Protein AF-A0A2V7PD51-F1 (afdb_monomer_lite)

Secondary structure (DSSP, 8-state):
-EEEEE----EETTSBPSSPEEEEEB-TTS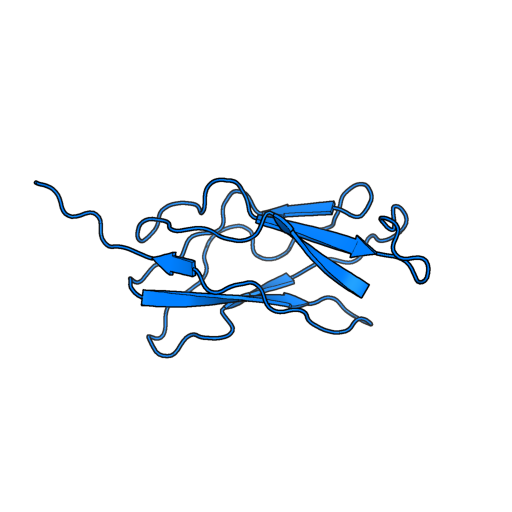SB-TT--SPEEEEESS-TT---EES--EE--BTTEEEE-S-EESS-EEE-EEEE-TTS--EEPPPEEEE-----

Radius of gyration: 13.85 Å; chains: 1; bounding box: 47×22×33 Å

pLDDT: mean 90.62, std 7.59, range [47.5, 95.81]

Foldseek 3Di:
DKDWPDFFAEEAAQAWGPPWTKIFDADPVRHGDQVQFWKKFKDWDPCPPPKGWDADRIDGAHSRMDTGGGTHIRDWDKIWMWIDTPPDDIDIGPIYTYHHPDDD

Structure (mmCIF, N/CA/C/O backbone):
data_AF-A0A2V7PD51-F1
#
_entry.id   AF-A0A2V7PD51-F1
#
loop_
_atom_site.group_PDB
_atom_site.id
_atom_site.type_symbol
_atom_site.label_atom_id
_atom_site.label_alt_id
_atom_site.label_comp_id
_atom_site.label_asym_id
_atom_site.label_entity_id
_atom_site.label_seq_id
_atom_site.pdbx_PDB_ins_code
_atom_site.Cartn_x
_atom_site.Cartn_y
_atom_site.Cartn_z
_atom_site.occupancy
_atom_site.B_iso_or_equiv
_atom_site.auth_seq_id
_atom_site.auth_comp_id
_atom_site.auth_asym_id
_atom_site.auth_atom_id
_atom_site.pdbx_PDB_model_num
ATOM 1 N N . MET A 1 1 ? 13.773 1.746 -4.789 1.00 87.75 1 MET A N 1
ATOM 2 C CA . MET A 1 1 ? 13.073 2.041 -3.513 1.00 87.75 1 MET A CA 1
ATOM 3 C C . MET A 1 1 ? 11.579 2.179 -3.757 1.00 87.75 1 MET A C 1
ATOM 5 O O . MET A 1 1 ? 11.202 2.527 -4.866 1.00 87.75 1 MET A O 1
ATOM 9 N N . LEU A 1 2 ? 10.731 1.938 -2.757 1.00 91.94 2 LEU A N 1
ATOM 10 C CA . LEU A 1 2 ? 9.299 2.241 -2.862 1.00 91.94 2 LEU A CA 1
ATOM 11 C C . LEU A 1 2 ? 9.008 3.666 -2.374 1.00 91.94 2 LEU A C 1
ATOM 13 O O . LEU A 1 2 ? 9.759 4.216 -1.576 1.00 91.94 2 LEU A O 1
ATOM 17 N N . SER A 1 3 ? 7.921 4.271 -2.848 1.00 92.50 3 SER A N 1
ATOM 18 C CA . SER A 1 3 ? 7.417 5.557 -2.351 1.00 92.50 3 SER A CA 1
ATOM 19 C C . SER A 1 3 ? 5.917 5.678 -2.604 1.00 92.50 3 SER A C 1
ATOM 21 O O . SER A 1 3 ? 5.435 5.218 -3.634 1.00 92.50 3 SER A O 1
ATOM 23 N N . PH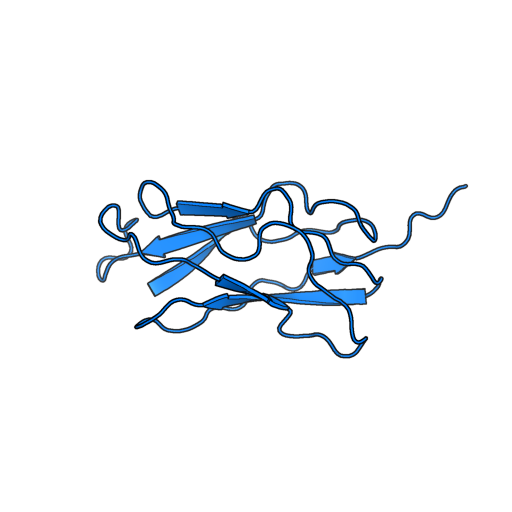E A 1 4 ? 5.169 6.301 -1.694 1.00 94.19 4 PHE A N 1
ATOM 24 C CA . PHE A 1 4 ? 3.766 6.636 -1.948 1.00 94.19 4 PHE A CA 1
ATOM 25 C C . PHE A 1 4 ? 3.699 7.864 -2.861 1.00 94.19 4 PHE A C 1
ATOM 27 O O . PHE A 1 4 ? 4.165 8.939 -2.485 1.00 94.19 4 PHE A O 1
ATOM 34 N N . PHE A 1 5 ? 3.148 7.687 -4.060 1.00 93.44 5 PHE A N 1
ATOM 35 C CA . PHE A 1 5 ? 2.919 8.753 -5.034 1.00 93.44 5 PHE A CA 1
ATOM 36 C C . PHE A 1 5 ? 1.587 9.462 -4.769 1.00 93.44 5 PHE A C 1
ATOM 38 O O . PHE A 1 5 ? 1.552 10.687 -4.689 1.00 93.44 5 PHE A O 1
ATOM 45 N N . VAL A 1 6 ? 0.524 8.690 -4.513 1.00 95.38 6 VAL A N 1
ATOM 46 C CA . VAL A 1 6 ? -0.748 9.193 -3.975 1.00 95.38 6 VAL A CA 1
ATOM 47 C C . VAL A 1 6 ? -0.936 8.617 -2.578 1.00 95.38 6 VAL A C 1
ATOM 49 O O . VAL A 1 6 ? -0.997 7.400 -2.400 1.00 95.38 6 VAL A O 1
ATOM 52 N N . GLN A 1 7 ? -0.984 9.501 -1.581 1.00 95.00 7 GLN A N 1
ATOM 53 C CA . GLN A 1 7 ? -1.170 9.135 -0.176 1.00 95.00 7 GLN A CA 1
ATOM 54 C C . GLN A 1 7 ? -2.623 8.703 0.093 1.00 95.00 7 GLN A C 1
ATOM 56 O O . GLN A 1 7 ? -3.544 9.232 -0.538 1.00 95.00 7 GLN A O 1
ATOM 61 N N . PRO A 1 8 ? -2.860 7.785 1.050 1.00 93.25 8 PRO A N 1
ATOM 62 C CA . PRO A 1 8 ? -4.203 7.541 1.554 1.00 93.25 8 PRO A CA 1
ATOM 63 C C . PRO A 1 8 ? -4.772 8.805 2.205 1.00 93.25 8 PRO A C 1
ATOM 65 O O . PRO A 1 8 ? -4.051 9.620 2.779 1.00 93.25 8 PRO A O 1
ATOM 68 N N . ASN A 1 9 ? -6.087 8.945 2.116 1.00 93.12 9 ASN A N 1
ATOM 69 C CA . ASN A 1 9 ? -6.852 10.070 2.644 1.00 93.12 9 ASN A CA 1
ATOM 70 C C . ASN A 1 9 ? -7.980 9.560 3.546 1.00 93.12 9 ASN A C 1
ATOM 72 O O . ASN A 1 9 ? -8.141 8.353 3.747 1.00 93.12 9 ASN A O 1
ATOM 76 N N . THR A 1 10 ? -8.741 10.495 4.110 1.00 92.81 10 THR A N 1
ATOM 77 C CA . THR A 1 10 ? -9.874 10.156 4.962 1.00 92.81 10 THR A CA 1
ATOM 78 C C . THR A 1 10 ? -10.960 9.434 4.175 1.00 92.81 10 THR A C 1
ATOM 80 O O . THR A 1 10 ? -11.477 9.971 3.200 1.00 92.81 10 THR A O 1
ATOM 83 N N . ALA A 1 11 ? -11.342 8.247 4.639 1.00 93.38 11 ALA A N 1
ATOM 84 C CA . ALA A 1 11 ? -12.395 7.445 4.027 1.00 93.38 11 ALA A CA 1
ATOM 85 C C . ALA A 1 11 ? -13.403 6.960 5.070 1.00 93.38 11 ALA A C 1
ATOM 87 O O . ALA A 1 11 ? -13.137 6.953 6.272 1.00 93.38 11 ALA A O 1
ATOM 88 N N . ASN A 1 12 ? -14.568 6.523 4.608 1.00 93.62 12 ASN A N 1
ATOM 89 C CA . ASN A 1 12 ? -15.582 5.976 5.499 1.00 93.62 12 ASN A CA 1
ATOM 90 C C . ASN A 1 12 ? -15.345 4.484 5.754 1.00 93.62 12 ASN A C 1
ATOM 92 O O . ASN A 1 12 ? -14.788 3.777 4.913 1.00 93.62 12 ASN A O 1
ATOM 96 N N . VAL A 1 13 ? -15.795 3.990 6.909 1.00 93.94 13 VAL A N 1
ATOM 97 C CA . VAL A 1 13 ? -15.724 2.562 7.254 1.00 93.94 13 VAL A CA 1
ATOM 98 C C . VAL A 1 13 ? -16.320 1.706 6.133 1.00 93.94 13 VAL A C 1
ATOM 100 O O . VAL A 1 13 ? -17.456 1.915 5.711 1.00 93.94 13 VAL A O 1
ATOM 103 N N . GLY A 1 14 ? -15.541 0.736 5.655 1.00 91.25 14 GLY A N 1
ATOM 104 C CA . GLY A 1 14 ? -15.937 -0.190 4.592 1.00 91.25 14 GLY A CA 1
ATOM 105 C C . GLY A 1 14 ? -16.006 0.423 3.190 1.00 91.25 14 GLY A C 1
ATOM 106 O O . GLY A 1 14 ? -16.275 -0.307 2.241 1.00 91.25 14 GLY A O 1
ATOM 107 N N . GLN A 1 15 ? -15.738 1.723 3.036 1.00 92.88 15 GLN A N 1
ATOM 108 C CA . GLN A 1 15 ? -15.671 2.391 1.739 1.00 92.88 15 GLN A CA 1
ATOM 109 C C . GLN A 1 15 ? -14.241 2.404 1.201 1.00 92.88 15 GLN A C 1
ATOM 111 O O . GLN A 1 15 ? -13.268 2.414 1.960 1.00 92.88 15 GLN A O 1
ATOM 116 N N . ALA A 1 16 ? -14.124 2.399 -0.127 1.00 93.56 16 ALA A N 1
ATOM 117 C CA . ALA A 1 16 ? -12.832 2.498 -0.787 1.00 93.56 16 ALA A CA 1
ATOM 118 C C . ALA A 1 16 ? -12.182 3.860 -0.499 1.00 93.56 16 ALA A C 1
ATOM 120 O O . ALA A 1 16 ? -12.841 4.901 -0.557 1.00 93.56 16 ALA A O 1
ATOM 121 N N . ILE A 1 17 ? -10.882 3.851 -0.214 1.00 93.44 17 ILE A N 1
ATOM 122 C CA . ILE A 1 17 ? -10.082 5.067 -0.056 1.00 93.44 17 ILE A CA 1
ATOM 123 C C . ILE A 1 17 ? -10.001 5.762 -1.422 1.00 93.44 17 ILE A C 1
ATOM 125 O O . ILE A 1 17 ? -9.519 5.171 -2.389 1.00 93.44 17 ILE A O 1
ATOM 129 N N . SER A 1 18 ? -10.490 7.004 -1.500 1.00 91.12 18 SER A N 1
ATOM 130 C CA . SER A 1 18 ? -10.594 7.773 -2.745 1.00 91.12 18 SER A CA 1
ATOM 131 C C . SER A 1 18 ? -10.114 9.213 -2.545 1.00 91.12 18 SER A C 1
ATOM 133 O O . SER A 1 18 ? -10.646 9.890 -1.668 1.00 91.12 18 SER A O 1
ATOM 135 N N . PRO A 1 19 ? -9.141 9.717 -3.330 1.00 92.06 19 PRO A N 1
ATOM 136 C CA . PRO A 1 19 ? -8.499 9.092 -4.494 1.00 92.06 19 PRO A CA 1
ATOM 137 C C . PRO A 1 19 ? -7.727 7.793 -4.191 1.00 92.06 19 PRO A C 1
ATOM 139 O O . PRO A 1 19 ? -7.337 7.570 -3.040 1.00 92.06 19 PRO A O 1
ATOM 142 N N . PRO A 1 20 ? -7.528 6.931 -5.210 1.00 93.94 20 PRO A N 1
ATOM 143 C CA . PRO A 1 20 ? -6.856 5.648 -5.051 1.00 93.94 20 PRO A CA 1
ATOM 144 C C . PRO A 1 20 ? -5.399 5.846 -4.632 1.00 93.94 20 PRO A C 1
ATOM 146 O O . PRO A 1 20 ? -4.709 6.732 -5.130 1.00 93.94 20 PRO A O 1
ATOM 149 N N . VAL A 1 21 ? -4.916 4.988 -3.737 1.00 95.81 21 VAL A N 1
ATOM 150 C CA . VAL A 1 21 ? -3.530 5.041 -3.257 1.00 95.81 21 VAL A CA 1
ATOM 151 C C . VAL A 1 21 ? -2.600 4.523 -4.345 1.00 95.81 21 VAL A C 1
ATOM 153 O O . VAL A 1 21 ? -2.866 3.480 -4.939 1.00 95.81 21 VAL A O 1
ATOM 156 N N . GLU A 1 22 ? -1.482 5.204 -4.574 1.00 95.69 22 GLU A N 1
ATOM 157 C CA . GLU A 1 22 ? -0.505 4.807 -5.588 1.00 95.69 22 GLU A CA 1
ATOM 158 C C . GLU A 1 22 ? 0.874 4.655 -4.973 1.00 95.69 22 GLU A C 1
ATOM 160 O O . GLU A 1 22 ? 1.377 5.566 -4.313 1.00 95.69 22 GLU A O 1
ATOM 165 N N . VAL A 1 23 ? 1.498 3.504 -5.210 1.00 95.06 23 VAL A N 1
ATOM 166 C CA . VAL A 1 23 ? 2.868 3.223 -4.787 1.00 95.06 23 VAL A CA 1
ATOM 167 C C . VAL A 1 23 ? 3.754 3.154 -6.019 1.00 95.06 23 VAL A C 1
ATOM 169 O O . VAL A 1 23 ? 3.516 2.365 -6.929 1.00 95.06 23 VAL A O 1
ATOM 172 N N . LEU A 1 24 ? 4.788 3.984 -6.026 1.00 93.69 24 LEU A N 1
ATOM 173 C CA . LEU A 1 24 ? 5.789 4.062 -7.073 1.00 93.69 24 LEU A CA 1
ATOM 174 C C . LEU A 1 24 ? 7.041 3.282 -6.661 1.00 93.69 24 LEU A C 1
ATOM 176 O O . LEU A 1 24 ? 7.657 3.580 -5.631 1.00 93.69 24 LEU A O 1
ATOM 180 N N . ALA A 1 25 ? 7.436 2.325 -7.494 1.00 92.62 25 ALA A N 1
ATOM 181 C CA . ALA A 1 25 ? 8.757 1.721 -7.486 1.00 92.62 25 ALA A CA 1
ATOM 182 C C . ALA A 1 25 ? 9.728 2.632 -8.243 1.00 92.62 25 ALA A C 1
ATOM 184 O O . ALA A 1 25 ? 9.491 2.999 -9.393 1.00 92.62 25 ALA A O 1
ATOM 185 N N . ARG A 1 26 ? 10.810 3.023 -7.573 1.00 89.88 26 ARG A N 1
ATOM 186 C CA . ARG A 1 26 ? 11.869 3.871 -8.121 1.00 89.88 26 ARG A CA 1
ATOM 187 C C . ARG A 1 26 ? 13.178 3.109 -8.263 1.00 89.88 26 ARG A C 1
ATOM 189 O O . ARG A 1 26 ? 13.512 2.310 -7.382 1.00 89.88 26 ARG A O 1
ATOM 196 N N . ASP A 1 27 ? 13.941 3.428 -9.295 1.00 87.00 27 ASP A N 1
ATOM 197 C CA . ASP A 1 27 ? 15.312 2.962 -9.486 1.00 87.00 27 ASP A CA 1
ATOM 198 C C . ASP A 1 27 ? 16.300 3.670 -8.526 1.00 87.00 27 ASP A C 1
ATOM 200 O O . ASP A 1 27 ? 15.912 4.436 -7.634 1.00 87.00 27 ASP A O 1
ATOM 204 N N . SER A 1 28 ? 17.597 3.394 -8.675 1.00 83.50 28 SER A N 1
ATOM 205 C CA . SER A 1 28 ? 18.669 4.034 -7.896 1.00 83.50 28 SER A CA 1
ATOM 206 C C . SER A 1 28 ? 18.879 5.518 -8.226 1.00 83.50 28 SER A C 1
ATOM 208 O O . SER A 1 28 ? 19.512 6.225 -7.445 1.00 83.50 28 SER A O 1
ATOM 210 N N . LEU A 1 29 ? 18.340 5.993 -9.352 1.00 85.88 29 LEU A N 1
ATOM 211 C CA . LEU A 1 29 ? 18.397 7.380 -9.818 1.00 85.88 29 LEU A CA 1
ATOM 212 C C . LEU A 1 29 ? 17.161 8.186 -9.374 1.00 85.88 29 LEU A C 1
ATOM 214 O O . LEU A 1 29 ? 17.110 9.397 -9.572 1.00 85.88 29 LEU A O 1
ATOM 218 N N . GLY A 1 30 ? 16.177 7.531 -8.747 1.00 83.75 30 GLY A N 1
ATOM 219 C CA . GLY A 1 30 ? 14.944 8.141 -8.257 1.00 83.75 30 GLY A CA 1
ATOM 220 C C . GLY A 1 30 ? 13.814 8.213 -9.289 1.00 83.75 30 GLY A C 1
ATOM 221 O O . GLY A 1 30 ? 12.763 8.783 -8.974 1.00 83.75 30 GLY A O 1
ATOM 222 N N . ASN A 1 31 ? 13.984 7.627 -10.475 1.00 88.75 31 ASN A N 1
ATOM 223 C CA . ASN A 1 31 ? 12.972 7.588 -11.532 1.00 88.75 31 ASN A CA 1
ATOM 224 C C . ASN A 1 31 ? 12.041 6.380 -11.367 1.00 88.75 31 ASN A C 1
ATOM 226 O O . ASN A 1 31 ? 12.458 5.388 -10.772 1.00 88.75 31 ASN A O 1
ATOM 230 N N . PRO A 1 32 ? 10.801 6.426 -11.891 1.00 89.19 32 PRO A N 1
ATOM 231 C CA . PRO A 1 32 ? 9.943 5.249 -12.012 1.00 89.19 32 PRO A CA 1
ATOM 232 C C . PRO A 1 32 ? 10.678 4.083 -12.679 1.00 89.19 32 PRO A C 1
ATOM 234 O O . PRO A 1 32 ? 11.139 4.206 -13.813 1.00 89.19 32 PRO A O 1
ATOM 237 N N . ASP A 1 33 ? 10.763 2.950 -11.988 1.00 90.88 33 ASP A N 1
ATOM 238 C CA . ASP A 1 33 ? 11.354 1.735 -12.538 1.00 90.88 33 ASP A CA 1
ATOM 239 C C . ASP A 1 33 ? 10.292 0.975 -13.341 1.00 90.88 33 ASP A C 1
ATOM 241 O O . ASP A 1 33 ? 9.466 0.242 -12.794 1.00 90.88 33 ASP A O 1
ATOM 245 N N . SER A 1 34 ? 10.283 1.182 -14.658 1.00 90.06 34 SER A N 1
ATOM 246 C CA . SER A 1 34 ? 9.336 0.525 -15.563 1.00 90.06 34 SER A CA 1
ATOM 247 C C . SER A 1 34 ? 9.603 -0.971 -15.751 1.00 90.06 34 SER A C 1
ATOM 249 O O . SER A 1 34 ? 8.694 -1.686 -16.172 1.00 90.06 34 SER A O 1
ATOM 251 N N . ALA A 1 35 ? 10.808 -1.448 -15.421 1.00 89.31 35 ALA A N 1
ATOM 252 C CA . ALA A 1 35 ? 11.166 -2.864 -15.453 1.00 89.31 35 ALA A CA 1
ATOM 253 C C . ALA A 1 35 ? 10.766 -3.596 -14.161 1.00 89.31 35 ALA A C 1
ATOM 255 O O . ALA A 1 35 ? 10.815 -4.826 -14.107 1.00 89.31 35 ALA A O 1
ATOM 256 N N . PHE A 1 36 ? 10.342 -2.863 -13.128 1.00 89.25 36 PHE A N 1
ATOM 257 C CA . PHE A 1 36 ? 9.898 -3.442 -11.872 1.00 89.25 36 PHE A CA 1
ATOM 258 C C . PHE A 1 36 ? 8.557 -4.169 -12.043 1.00 89.25 36 PHE A C 1
ATOM 260 O O . PHE A 1 36 ? 7.510 -3.549 -12.228 1.00 89.25 36 PHE A O 1
ATOM 267 N N . THR A 1 37 ? 8.579 -5.500 -11.953 1.00 88.50 37 THR A N 1
ATOM 268 C CA . THR A 1 37 ? 7.388 -6.354 -12.127 1.00 88.50 37 THR A CA 1
ATOM 269 C C . THR A 1 37 ? 6.934 -7.063 -10.853 1.00 88.50 37 THR A C 1
ATOM 271 O O . THR A 1 37 ? 5.919 -7.775 -10.868 1.00 88.50 37 THR A O 1
ATOM 274 N N . ASP A 1 38 ? 7.683 -6.919 -9.761 1.00 91.69 38 ASP A N 1
ATOM 275 C CA . ASP A 1 38 ? 7.392 -7.610 -8.510 1.00 91.69 38 ASP A CA 1
ATOM 276 C C . ASP A 1 38 ? 6.119 -7.067 -7.846 1.00 91.69 38 ASP A C 1
ATOM 278 O O . ASP A 1 38 ? 5.795 -5.881 -7.962 1.00 91.69 38 ASP A O 1
ATOM 282 N N . PRO A 1 39 ? 5.334 -7.936 -7.185 1.00 94.06 39 PRO A N 1
ATOM 283 C CA . PRO A 1 39 ? 4.100 -7.515 -6.546 1.00 94.06 39 PRO A CA 1
ATOM 284 C C . PRO A 1 39 ? 4.397 -6.611 -5.345 1.00 94.06 39 PRO A C 1
ATOM 286 O O . PRO A 1 39 ? 5.071 -7.013 -4.398 1.00 94.06 39 PRO A O 1
ATOM 289 N N . ILE A 1 40 ? 3.810 -5.416 -5.355 1.00 95.31 40 ILE A N 1
ATOM 290 C CA . ILE A 1 40 ? 3.812 -4.521 -4.201 1.00 95.31 40 ILE A CA 1
ATOM 291 C C . ILE A 1 40 ? 2.623 -4.901 -3.327 1.00 95.31 40 ILE A C 1
ATOM 293 O O . ILE A 1 40 ? 1.481 -4.918 -3.793 1.00 95.31 40 ILE A O 1
ATOM 297 N N . THR A 1 41 ? 2.900 -5.205 -2.065 1.00 95.69 41 THR A N 1
ATOM 298 C CA . THR A 1 41 ? 1.896 -5.527 -1.051 1.00 95.69 41 THR A CA 1
ATOM 299 C C . THR A 1 41 ? 1.742 -4.356 -0.094 1.00 95.69 41 THR A C 1
ATOM 301 O O . THR A 1 41 ? 2.726 -3.775 0.352 1.00 95.69 41 THR A O 1
ATOM 304 N N . VAL A 1 42 ? 0.503 -4.012 0.230 1.00 95.19 42 VAL A N 1
ATOM 305 C CA . VAL A 1 42 ? 0.126 -2.950 1.154 1.00 95.19 42 VAL A CA 1
ATOM 306 C C . VAL A 1 42 ? -0.608 -3.561 2.341 1.00 95.19 42 VAL A C 1
ATOM 308 O O . VAL A 1 42 ? -1.555 -4.328 2.180 1.00 95.19 42 VAL A O 1
ATOM 311 N N . SER A 1 43 ? -0.180 -3.206 3.545 1.00 94.25 43 SER A N 1
ATOM 312 C CA . SER A 1 43 ? -0.789 -3.630 4.806 1.00 94.25 43 SER A CA 1
ATOM 313 C C . SER A 1 43 ? -1.013 -2.436 5.735 1.00 94.25 43 SER A C 1
ATOM 315 O O . SER A 1 43 ? -0.483 -1.348 5.515 1.00 94.25 43 SER A O 1
ATOM 317 N N . LEU A 1 44 ? -1.822 -2.617 6.781 1.00 93.56 44 LEU A N 1
ATOM 318 C CA . LEU A 1 44 ? -1.964 -1.619 7.846 1.00 93.56 44 LEU A CA 1
ATOM 319 C C . LEU A 1 44 ? -0.792 -1.751 8.826 1.00 93.56 44 LEU A C 1
ATOM 321 O O . LEU A 1 44 ? -0.585 -2.833 9.372 1.00 93.56 44 LEU A O 1
ATOM 325 N N . ALA A 1 45 ? -0.060 -0.662 9.074 1.00 89.06 45 ALA A N 1
ATOM 326 C CA . ALA A 1 45 ? 1.075 -0.657 10.001 1.00 89.06 45 ALA A CA 1
ATOM 327 C C . ALA A 1 45 ? 0.663 -0.228 11.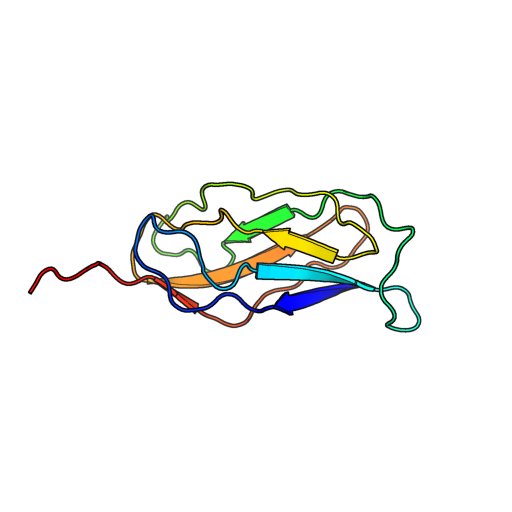419 1.00 89.06 45 ALA A C 1
ATOM 329 O O . ALA A 1 45 ? 0.908 -0.947 12.385 1.00 89.06 45 ALA A O 1
ATOM 330 N N . SER A 1 46 ? -0.022 0.912 11.556 1.00 81.75 46 SER A N 1
ATOM 331 C CA . SER A 1 46 ? -0.559 1.388 12.840 1.00 81.75 46 SER A CA 1
ATOM 332 C C . SER A 1 46 ? -1.987 0.884 13.059 1.00 81.75 46 SER A C 1
ATOM 334 O O . SER A 1 46 ? -2.942 1.610 12.805 1.00 81.75 46 SER A O 1
ATOM 336 N N . ASN A 1 47 ? -2.147 -0.365 13.505 1.00 81.56 47 ASN A N 1
ATOM 337 C CA . ASN A 1 47 ? -3.459 -0.998 13.682 1.00 81.56 47 ASN A CA 1
ATOM 338 C C . ASN A 1 47 ? -3.697 -1.517 15.112 1.00 81.56 47 ASN A C 1
ATOM 340 O O . ASN A 1 47 ? -3.746 -2.722 15.355 1.00 81.56 47 ASN A O 1
ATOM 344 N N . SER A 1 48 ? -3.864 -0.608 16.073 1.00 79.44 48 SER A N 1
ATOM 345 C CA . SER A 1 48 ? -4.174 -0.959 17.471 1.00 79.44 48 SER A CA 1
ATOM 346 C C . SER A 1 48 ? -5.630 -1.391 17.695 1.00 79.44 48 SER A C 1
ATOM 348 O O . SER A 1 48 ? -5.947 -1.989 18.718 1.00 79.44 48 SER A O 1
ATOM 350 N N . THR A 1 49 ? -6.524 -1.110 16.744 1.00 83.06 49 THR A N 1
ATOM 351 C CA . THR A 1 49 ? -7.969 -1.389 16.832 1.00 83.06 49 THR A CA 1
ATOM 352 C C . THR A 1 49 ? -8.347 -2.793 16.340 1.00 83.06 49 THR A C 1
ATOM 354 O O . THR A 1 49 ? -9.511 -3.206 16.449 1.00 83.06 49 THR A O 1
ATOM 357 N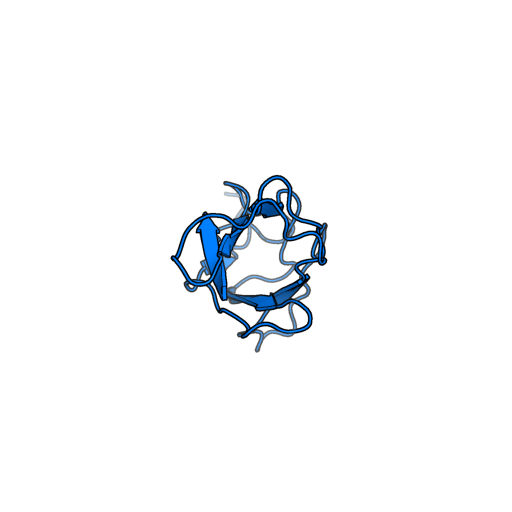 N . GLY A 1 50 ? -7.391 -3.532 15.762 1.00 87.25 50 GLY A N 1
ATOM 358 C CA . GLY A 1 50 ? -7.645 -4.813 15.101 1.00 87.25 50 GLY A CA 1
ATOM 359 C C . GLY A 1 50 ? -8.526 -4.663 13.857 1.00 87.25 50 GLY A C 1
ATOM 360 O O . GLY A 1 50 ? -9.400 -5.494 13.614 1.00 87.25 50 GLY A O 1
ATOM 361 N N . ALA A 1 51 ? -8.368 -3.567 13.116 1.00 91.81 51 ALA A N 1
ATOM 362 C CA . ALA A 1 51 ? -9.001 -3.365 11.820 1.00 91.81 51 ALA A CA 1
ATOM 363 C C . ALA A 1 51 ? -8.448 -4.339 10.768 1.00 91.81 51 ALA A C 1
ATOM 365 O O . ALA A 1 51 ? -7.369 -4.911 10.911 1.00 91.81 51 ALA A O 1
ATOM 366 N N . SER A 1 52 ? -9.177 -4.515 9.677 1.00 91.69 52 SER A N 1
ATOM 367 C CA . SER A 1 52 ? -8.772 -5.319 8.530 1.00 91.69 52 SER A CA 1
ATOM 368 C C . SER A 1 52 ? -8.792 -4.453 7.279 1.00 91.69 52 SER A C 1
ATOM 370 O O . SER A 1 52 ? -9.749 -3.710 7.044 1.00 91.69 52 SER A O 1
ATOM 372 N N . LEU A 1 53 ? -7.731 -4.566 6.480 1.00 93.75 53 LEU A N 1
ATOM 373 C CA . LEU A 1 53 ? -7.653 -3.965 5.155 1.00 93.75 53 LEU A CA 1
ATOM 374 C C . LEU A 1 53 ? -8.244 -4.950 4.146 1.00 93.75 53 LEU A C 1
ATOM 376 O O . LEU A 1 53 ? -7.760 -6.071 4.016 1.00 93.75 53 LEU A O 1
ATOM 380 N N . SER A 1 54 ? -9.308 -4.533 3.474 1.00 93.44 54 SER A N 1
ATOM 381 C CA . SER A 1 54 ? -10.021 -5.318 2.464 1.00 93.44 54 SER A CA 1
ATOM 382 C C . SER A 1 54 ? -9.759 -4.765 1.064 1.00 93.44 54 SER A C 1
ATOM 384 O O . SER A 1 54 ? -9.274 -3.643 0.917 1.00 93.44 54 SER A O 1
ATOM 386 N N . GLY A 1 55 ? -10.112 -5.540 0.037 1.00 93.12 55 GLY A N 1
ATOM 387 C CA . GLY A 1 55 ? -9.927 -5.166 -1.366 1.00 93.12 55 GLY A CA 1
ATOM 388 C C . GLY A 1 55 ? -8.592 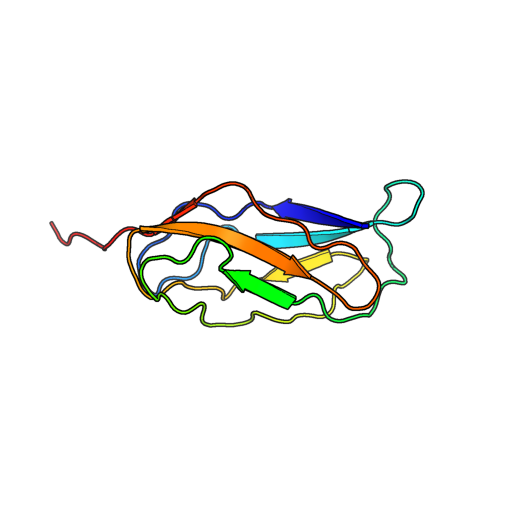-5.640 -1.937 1.00 93.12 55 GLY A C 1
ATOM 389 O O . GLY A 1 55 ? -8.041 -6.650 -1.504 1.00 93.12 55 GLY A O 1
ATOM 390 N N . THR A 1 56 ? -8.078 -4.924 -2.939 1.00 93.75 56 THR A N 1
ATOM 391 C CA . THR A 1 56 ? -6.783 -5.254 -3.550 1.00 93.75 56 THR A CA 1
ATOM 392 C C . THR A 1 56 ? -5.669 -4.715 -2.669 1.00 93.75 56 THR A C 1
ATOM 394 O O . THR A 1 56 ? -5.466 -3.508 -2.628 1.00 93.75 56 THR A O 1
ATOM 397 N N . THR A 1 57 ? -4.943 -5.595 -1.985 1.00 94.25 57 THR A N 1
ATOM 398 C CA . THR A 1 57 ? -3.793 -5.231 -1.138 1.00 94.25 57 THR A CA 1
ATOM 399 C C . THR A 1 57 ? -2.458 -5.635 -1.748 1.00 94.25 57 THR A C 1
ATOM 401 O O . THR A 1 57 ? -1.429 -5.132 -1.325 1.00 94.25 57 THR A O 1
ATOM 404 N N . ALA A 1 58 ? -2.445 -6.487 -2.772 1.00 94.88 58 ALA A N 1
ATOM 405 C CA . ALA A 1 58 ? -1.248 -6.832 -3.529 1.00 94.88 58 ALA A CA 1
ATOM 406 C C . ALA A 1 58 ? -1.495 -6.583 -5.015 1.00 94.88 58 ALA A C 1
ATOM 408 O O . ALA A 1 58 ? -2.463 -7.093 -5.584 1.00 94.88 58 ALA A O 1
ATOM 409 N N . ARG A 1 59 ? -0.631 -5.793 -5.656 1.00 94.94 59 ARG A N 1
ATOM 410 C CA . ARG A 1 59 ? -0.745 -5.494 -7.085 1.00 94.94 59 ARG A CA 1
ATOM 411 C C . ARG A 1 59 ? 0.629 -5.363 -7.726 1.00 94.94 59 ARG A C 1
ATOM 413 O O . ARG A 1 59 ? 1.548 -4.789 -7.147 1.00 94.94 59 ARG A O 1
ATOM 420 N N . ARG A 1 60 ? 0.759 -5.889 -8.944 1.00 94.25 60 ARG A N 1
ATOM 421 C CA . ARG A 1 60 ? 1.939 -5.655 -9.781 1.00 94.25 60 ARG A CA 1
ATOM 422 C C . ARG A 1 60 ? 1.863 -4.245 -10.376 1.00 94.25 60 ARG A C 1
ATOM 424 O O . ARG A 1 60 ? 0.811 -3.902 -10.926 1.00 94.25 60 ARG A O 1
ATOM 431 N N . PRO A 1 61 ? 2.918 -3.431 -10.254 1.00 93.19 61 PRO A N 1
ATOM 432 C CA . PRO A 1 61 ? 2.935 -2.105 -10.847 1.00 93.19 61 PRO A CA 1
ATOM 433 C C . PRO A 1 61 ? 2.964 -2.171 -12.379 1.00 93.19 61 PRO A C 1
ATOM 435 O O . PRO A 1 61 ? 3.466 -3.125 -12.968 1.00 93.19 61 PRO A O 1
ATOM 438 N N . VAL A 1 62 ? 2.428 -1.134 -13.021 1.00 93.62 62 VAL A N 1
ATOM 439 C CA . VAL A 1 62 ? 2.515 -0.900 -14.467 1.00 93.62 62 VAL A CA 1
ATOM 440 C C . VAL A 1 62 ? 3.342 0.363 -14.661 1.00 93.62 62 VAL A C 1
ATOM 442 O O . VAL A 1 62 ? 3.021 1.395 -14.077 1.00 93.62 62 VAL A O 1
ATOM 445 N N . ASN A 1 63 ? 4.428 0.282 -15.434 1.00 89.94 63 ASN A N 1
ATOM 446 C CA . ASN A 1 63 ? 5.413 1.366 -15.568 1.00 89.94 63 ASN A CA 1
ATOM 447 C C . ASN A 1 63 ? 5.942 1.865 -14.205 1.00 89.94 63 ASN A C 1
ATOM 449 O O . ASN A 1 63 ? 6.093 3.065 -13.987 1.00 89.94 63 ASN A O 1
ATOM 453 N N . GLY A 1 64 ? 6.160 0.941 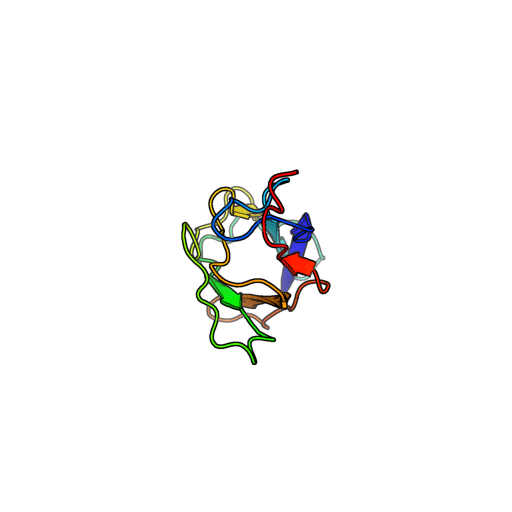-13.264 1.00 90.88 64 GLY A N 1
ATOM 454 C CA . GLY A 1 64 ? 6.627 1.254 -11.912 1.00 90.88 64 GLY A CA 1
ATOM 455 C C . GLY A 1 64 ? 5.552 1.776 -10.951 1.00 90.88 64 GLY A C 1
ATOM 456 O O . GLY A 1 64 ? 5.863 1.995 -9.785 1.00 90.88 64 GLY A O 1
ATOM 457 N N . ILE A 1 65 ? 4.289 1.935 -11.373 1.00 93.62 65 ILE A N 1
ATOM 458 C CA . ILE A 1 65 ? 3.199 2.453 -10.525 1.00 93.62 65 ILE A CA 1
ATOM 459 C C . ILE A 1 65 ? 2.181 1.354 -10.199 1.00 93.62 65 ILE A C 1
ATOM 461 O O . ILE A 1 65 ? 1.548 0.784 -11.089 1.00 93.62 65 ILE A O 1
ATOM 465 N N . ALA A 1 66 ? 1.977 1.074 -8.912 1.00 95.19 66 ALA A N 1
ATOM 466 C CA . ALA A 1 66 ? 0.908 0.214 -8.412 1.00 95.19 66 ALA A CA 1
ATOM 467 C C . ALA A 1 66 ? -0.229 1.064 -7.825 1.00 95.19 66 ALA A C 1
ATOM 469 O O . ALA A 1 66 ? -0.087 1.644 -6.752 1.00 95.19 66 ALA A O 1
ATOM 470 N N . THR A 1 67 ? -1.371 1.107 -8.517 1.00 95.62 67 THR A N 1
ATOM 471 C CA . THR A 1 67 ? -2.591 1.804 -8.056 1.00 95.62 67 THR A CA 1
ATOM 472 C C . THR A 1 67 ? -3.522 0.850 -7.307 1.00 95.62 67 THR A C 1
ATOM 474 O O . THR A 1 67 ? -3.889 -0.206 -7.824 1.00 95.62 67 THR A O 1
ATOM 477 N N . PHE A 1 68 ? -3.962 1.235 -6.118 1.00 95.31 68 PHE A N 1
ATOM 478 C CA . PHE A 1 68 ? -4.817 0.454 -5.233 1.00 95.31 68 PHE A CA 1
ATOM 479 C C . PHE A 1 68 ? -6.158 1.173 -5.038 1.00 95.31 68 PHE A C 1
ATOM 481 O O . PHE A 1 68 ? -6.341 1.943 -4.097 1.00 95.31 68 PHE A O 1
ATOM 488 N N . GLY A 1 69 ? -7.104 0.940 -5.954 1.00 93.06 69 GLY A N 1
ATOM 489 C CA . GLY A 1 69 ? -8.382 1.668 -5.983 1.00 93.06 69 GLY A CA 1
ATOM 490 C C . GLY A 1 69 ? -9.547 1.034 -5.226 1.00 93.06 69 GLY A C 1
ATOM 491 O O . GLY A 1 69 ? -10.606 1.642 -5.146 1.00 93.06 69 GLY A O 1
ATOM 492 N N . SER A 1 70 ? -9.380 -0.173 -4.679 1.00 92.00 70 SER A N 1
ATOM 493 C CA . SER A 1 70 ? -10.443 -0.876 -3.944 1.00 92.00 70 SER A CA 1
ATOM 494 C C . SER A 1 70 ? -10.131 -1.107 -2.465 1.00 92.00 70 SER A C 1
ATOM 496 O O . SER A 1 70 ? -10.844 -1.861 -1.809 1.00 92.00 70 SER A O 1
ATOM 498 N N . MET A 1 71 ? -9.068 -0.491 -1.936 1.00 94.75 71 MET A N 1
ATOM 499 C CA . MET A 1 71 ? -8.683 -0.667 -0.535 1.00 94.75 71 MET A CA 1
ATOM 500 C C . MET A 1 71 ? -9.680 0.003 0.402 1.00 94.75 71 MET A C 1
ATOM 502 O O . MET A 1 71 ? -9.953 1.191 0.256 1.00 94.75 71 MET A O 1
ATOM 506 N N . ALA A 1 72 ? -10.162 -0.746 1.389 1.00 94.50 72 ALA A N 1
ATOM 507 C CA . ALA A 1 72 ? -11.105 -0.266 2.393 1.00 94.50 72 ALA A CA 1
ATOM 508 C C . ALA A 1 72 ? -10.735 -0.783 3.787 1.00 94.50 72 ALA A C 1
ATOM 510 O O . ALA A 1 72 ? -10.228 -1.897 3.932 1.00 94.50 72 ALA A O 1
ATOM 511 N N . VAL A 1 73 ? -11.024 0.007 4.821 1.00 94.75 73 VAL A N 1
ATOM 512 C CA . VAL A 1 73 ? -10.771 -0.351 6.225 1.00 94.75 73 VAL A CA 1
ATOM 513 C C . VAL A 1 73 ? -12.101 -0.508 6.953 1.00 94.75 73 VAL A C 1
ATOM 515 O O . VAL A 1 73 ? -12.980 0.345 6.858 1.00 94.75 73 VAL A O 1
ATOM 518 N N . ASN A 1 74 ? -12.264 -1.601 7.696 1.00 93.75 74 ASN A N 1
ATOM 519 C CA . ASN A 1 74 ? -13.544 -1.971 8.313 1.00 93.75 74 ASN A CA 1
ATOM 520 C C . ASN A 1 74 ? -13.812 -1.354 9.701 1.00 93.75 74 ASN A C 1
ATOM 522 O O . ASN A 1 74 ? -14.838 -1.663 10.304 1.00 93.75 74 ASN A O 1
ATOM 526 N N . LYS A 1 75 ? -12.923 -0.507 10.230 1.00 92.94 75 LYS A N 1
ATOM 527 C CA . LYS A 1 75 ? -13.097 0.139 11.540 1.00 92.94 75 LYS A CA 1
ATOM 528 C C . LYS A 1 75 ? -12.650 1.591 11.515 1.00 92.94 75 LYS A C 1
ATOM 530 O O . LYS A 1 75 ? -11.617 1.910 10.932 1.00 92.94 75 LYS A O 1
ATOM 535 N N . ALA A 1 76 ? -13.386 2.445 12.221 1.00 92.75 76 ALA A N 1
ATOM 536 C CA . ALA A 1 76 ? -12.996 3.833 12.420 1.00 92.75 76 ALA A CA 1
ATOM 537 C C . ALA A 1 76 ? -11.725 3.940 13.273 1.00 92.75 76 ALA A C 1
ATOM 539 O O . ALA A 1 76 ? -11.461 3.083 14.119 1.00 92.75 76 ALA A O 1
ATOM 540 N N . GLY A 1 77 ? -10.921 4.966 13.018 1.00 92.44 77 GLY A N 1
ATOM 541 C CA . GLY A 1 77 ? -9.640 5.181 13.687 1.00 92.44 77 GLY A CA 1
ATOM 542 C C . GLY A 1 77 ? -8.610 5.846 12.782 1.00 92.44 77 GLY A C 1
ATOM 543 O O . GLY A 1 77 ? -8.896 6.163 11.630 1.00 92.44 77 GLY A O 1
ATOM 544 N N . THR A 1 78 ? -7.405 6.036 13.305 1.00 93.50 78 THR A N 1
ATOM 545 C CA . THR A 1 78 ? -6.276 6.599 12.557 1.00 93.50 78 THR A CA 1
ATOM 546 C C . THR A 1 78 ? -5.290 5.494 12.219 1.00 93.50 78 THR A C 1
ATOM 548 O O . THR A 1 78 ? -4.854 4.763 13.108 1.00 93.50 78 THR A O 1
ATOM 551 N N . TYR A 1 79 ? -4.919 5.396 10.946 1.00 94.31 79 TYR A N 1
ATOM 552 C CA . TYR A 1 79 ? -4.089 4.320 10.421 1.00 94.31 79 TYR A CA 1
ATOM 553 C C . TYR A 1 79 ? -2.954 4.856 9.554 1.00 94.31 79 TYR A C 1
ATOM 555 O O . TYR A 1 79 ? -2.960 5.999 9.100 1.00 94.31 79 TYR A O 1
ATOM 563 N N . THR A 1 80 ? -1.981 3.992 9.298 1.00 94.81 80 THR A N 1
ATOM 564 C CA . THR A 1 80 ? -0.924 4.176 8.300 1.00 94.81 80 THR A CA 1
ATOM 565 C C . THR A 1 80 ? -0.864 2.926 7.429 1.00 94.81 80 THR A C 1
ATOM 567 O O . THR A 1 80 ? -1.102 1.812 7.911 1.00 94.81 80 THR A O 1
ATOM 570 N N . LEU A 1 81 ? -0.568 3.102 6.144 1.00 94.81 81 LEU A N 1
ATOM 571 C CA . LEU A 1 81 ? -0.318 2.005 5.217 1.00 94.81 81 LEU A CA 1
ATOM 572 C C . LEU A 1 81 ? 1.183 1.752 5.130 1.00 94.81 81 LEU A C 1
ATOM 574 O O . LEU A 1 81 ? 1.965 2.691 5.028 1.00 94.81 81 LEU A O 1
ATOM 578 N N . GLN A 1 82 ? 1.585 0.490 5.127 1.00 95.44 82 GLN A N 1
ATOM 579 C CA . GLN A 1 82 ? 2.941 0.077 4.804 1.00 95.44 82 GLN A CA 1
ATOM 580 C C . GLN A 1 82 ? 2.935 -0.638 3.462 1.00 95.44 82 GLN A C 1
ATOM 582 O O . GLN A 1 82 ? 2.230 -1.628 3.293 1.00 95.44 82 GLN A O 1
ATOM 587 N N . ALA A 1 83 ? 3.736 -0.144 2.524 1.00 95.50 83 ALA A N 1
ATOM 588 C CA . ALA A 1 83 ? 4.011 -0.816 1.267 1.00 95.50 83 ALA A CA 1
ATOM 589 C C . ALA A 1 83 ? 5.328 -1.593 1.366 1.00 95.50 83 ALA A C 1
ATOM 591 O O . ALA A 1 83 ? 6.339 -1.084 1.861 1.00 95.50 83 ALA A O 1
ATOM 592 N N . SER A 1 84 ? 5.317 -2.826 0.881 1.00 94.25 84 SER A N 1
ATOM 593 C CA . SER A 1 84 ? 6.454 -3.736 0.873 1.00 94.25 84 SER A CA 1
ATOM 594 C C . SER A 1 84 ? 6.522 -4.510 -0.440 1.00 94.25 84 SER A C 1
ATOM 596 O O . SER A 1 84 ? 5.530 -4.694 -1.143 1.00 94.25 84 SER A O 1
ATOM 598 N N . THR A 1 85 ? 7.725 -4.949 -0.786 1.00 92.50 85 THR A N 1
ATOM 599 C CA . THR A 1 85 ? 7.989 -5.839 -1.917 1.00 92.50 85 THR A CA 1
ATOM 600 C C . THR A 1 85 ? 9.241 -6.649 -1.608 1.00 92.50 85 THR A C 1
ATOM 602 O O . THR A 1 85 ? 10.078 -6.223 -0.806 1.00 92.50 85 THR A O 1
ATOM 605 N N . THR A 1 86 ? 9.387 -7.811 -2.237 1.00 87.50 86 THR A N 1
ATOM 606 C CA . THR A 1 86 ? 10.591 -8.632 -2.089 1.00 87.50 86 THR A CA 1
ATOM 607 C C . THR A 1 86 ? 11.822 -7.840 -2.534 1.00 87.50 86 THR A C 1
ATOM 609 O O . THR A 1 86 ? 11.803 -7.185 -3.571 1.00 87.50 86 THR A O 1
ATOM 612 N N . GLY A 1 87 ? 12.890 -7.873 -1.733 1.00 78.62 87 GLY A N 1
ATOM 613 C CA . GLY A 1 87 ? 14.172 -7.257 -2.091 1.00 78.62 87 GLY A CA 1
ATOM 614 C C . GLY A 1 87 ? 14.253 -5.732 -1.950 1.00 78.62 87 GLY A C 1
ATOM 615 O O . GLY A 1 87 ? 15.281 -5.166 -2.313 1.00 78.62 87 GLY A O 1
ATOM 616 N N . ALA A 1 88 ? 13.235 -5.053 -1.403 1.00 79.00 88 ALA A N 1
ATOM 617 C CA . ALA A 1 88 ? 13.292 -3.611 -1.146 1.00 79.00 88 ALA A CA 1
ATOM 618 C C . ALA A 1 88 ? 12.898 -3.234 0.288 1.00 79.00 88 ALA A C 1
ATOM 620 O O . ALA A 1 88 ? 12.221 -3.974 0.999 1.00 79.00 88 ALA A O 1
ATOM 621 N N . VAL A 1 89 ? 13.314 -2.034 0.695 1.00 84.56 89 VAL A N 1
ATOM 622 C CA . VAL A 1 89 ? 12.931 -1.428 1.975 1.00 84.56 89 VAL A CA 1
ATOM 623 C C . VAL A 1 89 ? 11.436 -1.107 1.964 1.00 84.56 89 VAL A C 1
ATOM 625 O O . VAL A 1 89 ? 10.917 -0.568 0.981 1.00 84.56 89 VAL A O 1
ATOM 628 N N . THR A 1 90 ? 10.749 -1.436 3.058 1.00 90.00 90 THR A N 1
ATOM 629 C CA . THR A 1 90 ? 9.339 -1.092 3.248 1.00 90.00 90 THR A CA 1
ATOM 630 C C . THR A 1 90 ? 9.177 0.405 3.483 1.00 90.00 90 THR A C 1
ATOM 632 O O . THR A 1 90 ? 10.039 1.058 4.069 1.00 90.00 90 THR A O 1
ATOM 635 N N . VAL A 1 91 ? 8.062 0.969 3.028 1.00 94.38 91 VAL A N 1
ATOM 636 C CA . VAL A 1 91 ? 7.752 2.389 3.224 1.00 94.38 91 VAL A CA 1
ATOM 637 C C . VAL A 1 91 ? 6.398 2.556 3.876 1.00 94.38 91 VAL A C 1
ATOM 639 O O . VAL A 1 91 ? 5.475 1.796 3.596 1.00 94.38 91 VAL A O 1
ATOM 642 N N . THR A 1 92 ? 6.282 3.562 4.735 1.00 95.38 92 THR A N 1
ATOM 643 C CA . THR A 1 92 ? 5.052 3.874 5.466 1.00 95.38 92 THR A CA 1
ATOM 644 C C . THR A 1 92 ? 4.448 5.168 4.926 1.00 95.38 92 THR A C 1
ATOM 646 O O . THR A 1 92 ? 5.171 6.119 4.632 1.00 95.38 92 THR A O 1
ATOM 649 N N . SER A 1 93 ? 3.128 5.197 4.767 1.00 95.25 93 SER A N 1
ATOM 650 C CA . SER A 1 93 ? 2.371 6.366 4.324 1.00 95.25 93 SER A CA 1
ATOM 651 C C . SER A 1 93 ? 2.250 7.419 5.426 1.00 95.25 93 SER A C 1
ATOM 653 O O . SER A 1 93 ? 2.502 7.158 6.605 1.00 95.25 93 SER A O 1
ATOM 655 N N . SER A 1 94 ? 1.753 8.598 5.057 1.00 94.62 94 SER A N 1
ATOM 656 C CA . SER A 1 94 ? 1.173 9.533 6.019 1.00 94.62 94 SER A CA 1
ATOM 657 C C . SER A 1 94 ? -0.026 8.896 6.730 1.00 94.62 94 SER A C 1
ATOM 659 O O . SER A 1 94 ? -0.682 7.994 6.195 1.00 94.62 94 SER A O 1
ATOM 661 N N . ALA A 1 95 ? -0.302 9.357 7.950 1.00 94.12 95 ALA A N 1
ATOM 662 C CA . ALA A 1 95 ? -1.476 8.918 8.691 1.00 94.12 95 ALA A CA 1
ATOM 663 C C . ALA A 1 95 ? -2.762 9.402 8.005 1.00 94.12 95 ALA A C 1
ATOM 665 O O . ALA A 1 95 ? -2.831 10.539 7.540 1.00 94.12 95 ALA A O 1
ATOM 666 N N . PHE A 1 96 ? -3.780 8.547 7.979 1.00 94.06 96 PHE A N 1
ATOM 667 C CA . PHE A 1 96 ? -5.106 8.848 7.446 1.00 94.06 96 PHE A CA 1
ATOM 668 C C . PHE A 1 96 ? -6.183 8.367 8.418 1.00 94.06 96 PHE A C 1
ATOM 670 O O . PHE A 1 96 ? -5.942 7.485 9.246 1.00 94.06 96 PHE A O 1
ATOM 677 N N . SER A 1 97 ? -7.366 8.974 8.340 1.00 93.69 97 SER A N 1
ATOM 678 C CA . SER A 1 97 ? -8.473 8.669 9.249 1.00 93.69 97 SER A CA 1
ATOM 679 C C . SER A 1 97 ? -9.547 7.850 8.550 1.00 93.69 97 SER A C 1
ATOM 681 O O . SER A 1 97 ? -9.865 8.077 7.389 1.00 93.69 97 SER A O 1
ATOM 683 N N . ILE A 1 98 ? -10.140 6.916 9.275 1.00 94.69 98 ILE A N 1
ATOM 684 C CA . ILE A 1 98 ? -11.354 6.228 8.862 1.00 94.69 98 ILE A CA 1
ATOM 685 C C . ILE A 1 98 ? -12.477 6.682 9.776 1.00 94.69 98 ILE A C 1
ATOM 687 O O . ILE A 1 98 ? -12.375 6.555 10.998 1.00 94.69 98 ILE A O 1
ATOM 691 N N . THR A 1 99 ? -13.542 7.211 9.187 1.00 93.25 99 THR A N 1
ATOM 692 C CA . THR A 1 99 ? -14.695 7.746 9.913 1.00 93.25 99 THR A CA 1
ATOM 693 C C . THR A 1 99 ? -15.915 6.856 9.731 1.00 93.25 99 THR A C 1
ATOM 695 O O . THR A 1 99 ? -16.130 6.255 8.679 1.00 93.25 99 THR A O 1
ATOM 698 N N . THR A 1 100 ? -16.740 6.738 10.766 1.00 88.56 100 THR A N 1
ATOM 699 C CA . THR A 1 100 ? -18.084 6.179 10.600 1.00 88.56 100 THR A CA 1
ATOM 700 C C . THR A 1 100 ? -18.923 7.146 9.778 1.00 88.56 100 THR A C 1
ATOM 702 O O . THR A 1 100 ? -18.815 8.358 9.959 1.00 88.56 100 THR A O 1
ATOM 705 N N . VAL A 1 101 ? -19.786 6.625 8.907 1.00 75.38 101 VAL A N 1
ATOM 706 C CA . VAL A 1 101 ? -20.857 7.444 8.338 1.00 75.38 101 VAL A CA 1
ATOM 707 C C . VAL A 1 101 ? -21.819 7.747 9.482 1.00 75.38 101 VAL A C 1
ATOM 709 O O . VAL A 1 101 ? -22.509 6.848 9.953 1.00 75.38 101 VAL A O 1
ATOM 712 N N . THR A 1 102 ? -21.821 8.973 9.992 1.00 58.59 102 THR A N 1
ATOM 713 C CA . THR A 1 102 ? -22.955 9.457 10.781 1.00 58.59 102 THR A CA 1
ATOM 714 C C . THR A 1 102 ? -24.059 9.802 9.795 1.00 58.59 102 THR A C 1
ATOM 716 O O . THR A 1 102 ? -23.930 10.771 9.047 1.00 58.59 102 THR A O 1
ATOM 719 N N . GLU A 1 103 ? -25.099 8.971 9.743 1.00 47.50 103 GLU A N 1
ATOM 720 C CA . GLU A 1 103 ? -26.376 9.369 9.150 1.00 47.50 103 GLU A CA 1
ATOM 721 C C . GLU A 1 103 ? -26.931 10.547 9.982 1.00 47.50 103 GLU A C 1
ATOM 723 O O . GLU A 1 103 ? -26.867 10.465 11.215 1.00 47.50 103 GLU A O 1
ATOM 728 N N . PRO A 1 104 ? -27.336 11.669 9.352 1.00 56.44 104 PRO A N 1
ATOM 729 C CA . PRO A 1 104 ? -27.890 12.830 10.050 1.00 56.44 104 PRO A CA 1
ATOM 730 C C . PRO A 1 104 ? -29.266 12.564 10.672 1.00 56.44 104 PRO A C 1
ATOM 732 O O . PRO A 1 104 ? -30.005 11.699 10.153 1.00 56.44 104 PRO A O 1
#

Sequence (104 aa):
MLSFFVQPNTANVGQAISPPVEVLARDSLGNPDSAFTDPITVSLASNSTGASLSGTTARRPVNGIATFGSMAVNKAGTYTLQASTTGAVTVTSSAFSITTVTEP